Protein AF-A0A958EFY2-F1 (afdb_monomer_lite)

Secondary structure (DSSP, 8-state):
-----TTTSS-TTT--S-EEEEEE-SS-EEEEETTT--EE--GGGSPPGGGTTSSSS-------------

Structure (mmCIF, N/CA/C/O backbone):
data_AF-A0A958EFY2-F1
#
_entry.id   AF-A0A958EFY2-F1
#
loop_
_atom_site.group_PDB
_atom_site.id
_atom_site.type_symbol
_atom_site.label_atom_id
_atom_site.label_alt_id
_atom_site.label_comp_id
_atom_site.label_asym_id
_atom_site.label_entity_id
_atom_site.label_seq_id
_atom_site.pdbx_PDB_ins_code
_atom_site.Cartn_x
_atom_site.Cartn_y
_atom_site.Cartn_z
_atom_site.occupancy
_atom_site.B_iso_or_equiv
_atom_site.auth_seq_id
_atom_site.auth_comp_id
_atom_site.auth_asym_id
_atom_site.auth_atom_id
_atom_site.pdbx_PDB_model_num
ATOM 1 N N . MET A 1 1 ? -1.931 18.889 -1.178 1.00 48.69 1 MET A N 1
ATOM 2 C CA . MET A 1 1 ? -2.266 17.479 -1.459 1.00 48.69 1 MET A CA 1
ATOM 3 C C . MET A 1 1 ? -0.936 16.762 -1.590 1.00 48.69 1 MET A C 1
ATOM 5 O O . MET A 1 1 ? -0.121 17.278 -2.344 1.00 48.69 1 MET A O 1
ATOM 9 N N . PRO A 1 2 ? -0.632 15.724 -0.795 1.00 53.72 2 PRO A N 1
ATOM 10 C CA . PRO A 1 2 ? 0.635 15.015 -0.949 1.00 53.72 2 PRO A CA 1
ATOM 11 C C . PRO A 1 2 ? 0.678 14.399 -2.352 1.00 53.72 2 PRO A C 1
ATOM 13 O O . PRO A 1 2 ? -0.249 13.696 -2.743 1.00 53.72 2 PRO A O 1
ATOM 16 N N . GLU A 1 3 ? 1.703 14.727 -3.133 1.00 62.25 3 GLU A N 1
ATOM 17 C CA . GLU A 1 3 ? 1.883 14.168 -4.472 1.00 62.25 3 GLU A CA 1
ATOM 18 C C . GLU A 1 3 ? 2.339 12.710 -4.360 1.00 62.25 3 GLU A C 1
ATOM 20 O O . GLU A 1 3 ? 3.344 12.411 -3.714 1.00 62.25 3 GLU A O 1
ATOM 25 N N . ILE A 1 4 ? 1.598 11.797 -4.990 1.00 68.44 4 ILE A N 1
ATOM 26 C CA . ILE A 1 4 ? 2.006 10.399 -5.144 1.00 68.44 4 ILE A CA 1
ATOM 27 C C . ILE A 1 4 ? 3.212 10.374 -6.083 1.00 68.44 4 ILE A C 1
ATOM 29 O O . ILE A 1 4 ? 3.081 10.644 -7.278 1.00 68.44 4 ILE A O 1
ATOM 33 N N . THR A 1 5 ? 4.400 10.061 -5.565 1.00 73.25 5 THR A N 1
ATOM 34 C CA . THR A 1 5 ? 5.606 9.999 -6.399 1.00 73.25 5 THR A CA 1
ATOM 35 C C . THR A 1 5 ? 5.788 8.611 -7.013 1.00 73.25 5 THR A C 1
ATOM 37 O O . THR A 1 5 ? 5.260 7.609 -6.529 1.00 73.25 5 THR A O 1
ATOM 40 N N . ALA A 1 6 ? 6.607 8.508 -8.064 1.00 70.44 6 ALA A N 1
ATOM 41 C CA . ALA A 1 6 ? 6.911 7.232 -8.720 1.00 70.44 6 ALA A CA 1
ATOM 42 C C . ALA A 1 6 ? 7.547 6.172 -7.786 1.00 70.44 6 ALA A C 1
ATOM 44 O O . ALA A 1 6 ? 7.594 4.993 -8.142 1.00 70.44 6 ALA A O 1
ATOM 45 N N . MET A 1 7 ? 8.043 6.566 -6.606 1.00 71.56 7 MET A N 1
ATOM 46 C CA . MET A 1 7 ? 8.582 5.659 -5.583 1.00 71.56 7 MET A CA 1
ATOM 47 C C . MET A 1 7 ? 7.511 5.088 -4.640 1.00 71.56 7 MET A C 1
ATOM 49 O O . MET A 1 7 ? 7.771 4.096 -3.954 1.00 71.56 7 MET A O 1
ATOM 53 N N . ASP A 1 8 ? 6.312 5.667 -4.628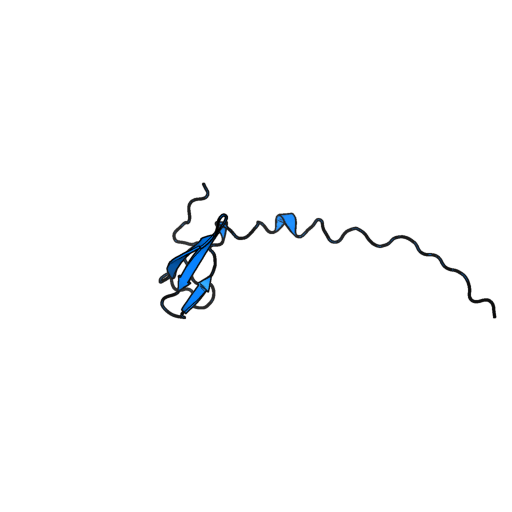 1.00 79.69 8 ASP A N 1
ATOM 54 C CA . ASP A 1 8 ? 5.174 5.221 -3.816 1.00 79.69 8 ASP A CA 1
ATOM 55 C C . ASP A 1 8 ? 4.299 4.183 -4.533 1.00 79.69 8 ASP A C 1
ATOM 57 O O . ASP A 1 8 ? 3.517 3.484 -3.897 1.00 79.69 8 ASP A O 1
ATOM 61 N N . LEU A 1 9 ? 4.496 4.027 -5.844 1.00 84.75 9 LEU A N 1
ATOM 62 C CA . LEU A 1 9 ? 3.827 3.050 -6.710 1.00 84.75 9 LEU A CA 1
ATOM 63 C C . LEU A 1 9 ? 4.578 1.704 -6.789 1.00 84.75 9 LEU A C 1
ATOM 65 O O . LEU A 1 9 ? 4.288 0.849 -7.621 1.00 84.75 9 LEU A O 1
ATOM 69 N N . VAL A 1 10 ? 5.609 1.502 -5.968 1.00 88.94 10 VAL A N 1
ATOM 70 C CA . VAL A 1 10 ? 6.392 0.260 -5.990 1.00 88.94 10 VAL A CA 1
ATOM 71 C C . VAL A 1 10 ? 5.697 -0.790 -5.133 1.00 88.94 10 VAL A C 1
ATOM 73 O O . VAL A 1 10 ? 5.497 -0.583 -3.937 1.00 88.94 10 VAL A O 1
ATOM 76 N N . CYS A 1 11 ? 5.381 -1.942 -5.725 1.00 88.81 11 CYS A N 1
ATOM 77 C CA . CYS A 1 11 ? 4.766 -3.045 -4.996 1.00 88.81 11 CYS A CA 1
ATOM 78 C C . CYS A 1 11 ? 5.704 -3.547 -3.877 1.00 88.81 11 CYS A C 1
ATOM 80 O O . CYS A 1 11 ? 6.840 -3.920 -4.176 1.00 88.81 11 CYS A O 1
ATOM 82 N N . PRO A 1 12 ? 5.251 -3.640 -2.614 1.00 85.88 12 PRO A N 1
ATOM 83 C CA . PRO A 1 12 ? 6.095 -4.094 -1.506 1.00 85.88 12 PRO A CA 1
ATOM 84 C C . PRO A 1 12 ? 6.424 -5.594 -1.554 1.00 85.88 12 PRO A C 1
ATOM 86 O O . PRO A 1 12 ? 7.312 -6.043 -0.841 1.00 85.88 12 PRO A O 1
ATOM 89 N N . LEU A 1 13 ? 5.708 -6.375 -2.370 1.00 87.94 13 LEU A N 1
ATOM 90 C CA . LEU A 1 13 ? 5.884 -7.826 -2.445 1.00 87.94 13 LEU A CA 1
ATOM 91 C C . LEU A 1 13 ? 6.874 -8.235 -3.539 1.00 87.94 13 LEU A C 1
ATOM 93 O O . LEU A 1 13 ? 7.785 -9.018 -3.297 1.00 87.94 13 LEU A O 1
ATOM 97 N N . CYS A 1 14 ? 6.702 -7.699 -4.749 1.00 90.75 14 CYS A N 1
ATOM 98 C CA . CYS A 1 14 ? 7.520 -8.059 -5.911 1.00 90.75 14 CYS A CA 1
ATOM 99 C C . CYS A 1 14 ? 8.445 -6.932 -6.393 1.00 90.75 14 CYS A C 1
ATOM 101 O O . CYS A 1 14 ? 9.168 -7.121 -7.366 1.00 90.75 14 CYS A O 1
ATOM 103 N N . HIS A 1 15 ? 8.419 -5.761 -5.749 1.00 88.25 15 HIS A N 1
ATOM 104 C CA . HIS A 1 15 ? 9.245 -4.591 -6.079 1.00 88.25 15 HIS A CA 1
ATOM 105 C C . HIS A 1 15 ? 9.088 -4.058 -7.515 1.00 88.25 15 HIS A C 1
ATOM 107 O O . HIS A 1 15 ? 9.901 -3.261 -7.984 1.00 88.25 15 HIS A O 1
ATOM 113 N N . THR A 1 16 ? 8.022 -4.451 -8.217 1.00 89.31 16 THR A N 1
ATOM 114 C CA . THR A 1 16 ? 7.697 -3.915 -9.541 1.00 89.31 16 THR A CA 1
ATOM 115 C C . THR A 1 16 ? 7.078 -2.523 -9.442 1.00 89.31 16 THR A C 1
ATOM 117 O O . THR A 1 16 ? 6.379 -2.203 -8.480 1.00 89.31 16 THR A O 1
ATOM 120 N N . LYS A 1 17 ? 7.275 -1.720 -10.490 1.00 88.00 17 LYS A N 1
ATOM 121 C CA . LYS A 1 17 ? 6.570 -0.444 -10.712 1.00 88.00 17 LYS A CA 1
ATOM 122 C C . LYS A 1 17 ? 5.271 -0.618 -11.505 1.00 88.00 17 LYS A C 1
ATOM 124 O O . LYS A 1 17 ? 4.610 0.359 -11.835 1.00 88.00 17 LYS A O 1
ATOM 129 N N . ASN A 1 18 ? 4.910 -1.857 -11.835 1.00 89.56 18 ASN A N 1
ATOM 130 C CA . ASN A 1 18 ? 3.720 -2.193 -12.609 1.00 89.56 18 ASN A CA 1
ATOM 131 C C . ASN A 1 18 ? 2.444 -2.228 -11.744 1.00 89.56 18 ASN A C 1
ATOM 133 O O . ASN A 1 18 ? 1.689 -3.201 -11.758 1.00 89.56 18 ASN A O 1
ATOM 137 N N . SER A 1 19 ? 2.226 -1.189 -10.942 1.00 89.75 19 SER A N 1
ATOM 138 C CA . SER A 1 19 ? 0.982 -0.995 -10.200 1.00 89.75 19 SER A CA 1
ATOM 139 C C . SER A 1 19 ? 0.085 -0.003 -10.926 1.00 89.75 19 SER A C 1
ATOM 141 O O . SER A 1 19 ? 0.562 1.016 -11.424 1.00 89.75 19 SER A O 1
ATOM 143 N N . ARG A 1 20 ? -1.216 -0.272 -10.949 1.00 89.31 20 ARG A N 1
ATOM 144 C CA . ARG A 1 20 ? -2.232 0.634 -11.487 1.00 89.31 20 ARG A CA 1
ATOM 145 C C . ARG A 1 20 ? -3.183 1.071 -10.393 1.00 89.31 20 ARG A C 1
ATOM 147 O O . ARG A 1 20 ? -3.415 0.319 -9.455 1.00 89.31 20 ARG A O 1
ATOM 154 N N . TYR A 1 21 ? -3.762 2.252 -10.556 1.00 89.75 21 TYR A N 1
ATOM 155 C CA . TYR A 1 21 ? -4.912 2.663 -9.764 1.00 89.75 21 TYR A CA 1
ATOM 156 C C . TYR A 1 21 ? -6.007 1.594 -9.838 1.00 89.75 21 TYR A C 1
ATOM 158 O O . TYR A 1 21 ? -6.352 1.131 -10.928 1.00 89.75 21 TYR A O 1
ATOM 166 N N . TYR A 1 22 ? -6.502 1.185 -8.675 1.00 90.19 22 TYR A N 1
ATOM 167 C CA . TYR A 1 22 ? -7.563 0.195 -8.541 1.00 90.19 22 TYR A CA 1
ATOM 168 C C . TYR A 1 22 ? -8.850 0.849 -8.062 1.00 90.19 22 TYR A C 1
ATOM 170 O O . TYR A 1 22 ? -9.887 0.713 -8.705 1.00 90.19 22 TYR A O 1
ATOM 178 N N . ASN A 1 23 ? -8.773 1.569 -6.944 1.00 89.62 23 ASN A N 1
ATOM 179 C CA . ASN A 1 23 ? -9.916 2.245 -6.351 1.00 89.62 23 ASN A CA 1
ATOM 180 C C . ASN A 1 23 ? -9.455 3.358 -5.402 1.00 89.62 23 ASN A C 1
ATOM 182 O O . ASN A 1 23 ? -8.283 3.410 -5.042 1.00 89.62 23 ASN A O 1
ATOM 186 N N . GLN A 1 24 ? -10.367 4.211 -4.956 1.00 87.06 24 GLN A N 1
ATOM 187 C CA . GLN A 1 24 ? -10.110 5.240 -3.956 1.00 87.06 24 GLN A CA 1
ATOM 188 C C . GLN A 1 24 ? -11.293 5.312 -2.996 1.00 87.06 24 GLN A C 1
ATOM 190 O O . GLN A 1 24 ? -12.444 5.372 -3.420 1.00 87.06 24 GLN A O 1
ATOM 195 N N . ASP A 1 25 ? -10.983 5.332 -1.705 1.00 85.25 25 ASP A N 1
ATOM 196 C CA . ASP A 1 25 ? -11.924 5.666 -0.639 1.00 85.25 25 ASP A CA 1
ATOM 197 C C . ASP A 1 25 ? -11.817 7.160 -0.297 1.00 85.25 25 ASP A C 1
ATOM 199 O O . ASP A 1 25 ? -10.941 7.873 -0.787 1.00 85.25 25 ASP A O 1
ATOM 203 N N . GLU A 1 26 ? -12.661 7.648 0.613 1.00 81.94 26 GLU A N 1
ATOM 204 C CA . GLU A 1 26 ? -12.728 9.069 1.004 1.00 81.94 26 GLU A CA 1
ATOM 205 C C . GLU A 1 26 ? -11.382 9.673 1.453 1.00 81.94 26 GLU A C 1
ATOM 207 O O . GLU A 1 26 ? -11.194 10.887 1.403 1.00 81.94 26 GLU A O 1
ATOM 212 N N . HIS A 1 27 ? -10.429 8.835 1.875 1.00 79.31 27 HIS A N 1
ATOM 213 C CA . HIS A 1 27 ? -9.160 9.276 2.452 1.00 79.31 27 HIS A CA 1
ATOM 214 C C . HIS A 1 27 ? -7.904 8.648 1.827 1.00 79.31 27 HIS A C 1
ATOM 216 O O . HIS A 1 27 ? -6.806 9.084 2.176 1.00 79.31 27 HIS A O 1
ATOM 222 N N . ARG A 1 28 ? -8.011 7.605 0.984 1.00 84.62 28 ARG A N 1
ATOM 223 C CA . ARG A 1 28 ? -6.848 6.816 0.516 1.00 84.62 28 ARG A CA 1
ATOM 224 C C . ARG A 1 28 ? -7.065 6.222 -0.872 1.00 84.62 28 ARG A C 1
ATOM 226 O O . ARG A 1 28 ? -8.154 5.739 -1.169 1.00 84.62 28 ARG A O 1
ATOM 233 N N . GLU A 1 29 ? -6.008 6.192 -1.677 1.00 87.56 29 GLU A N 1
ATOM 234 C CA . GLU A 1 29 ? -5.986 5.512 -2.977 1.00 87.56 29 GLU A CA 1
ATOM 235 C C . GLU A 1 29 ? -5.407 4.096 -2.851 1.00 87.56 29 GLU A C 1
ATOM 237 O O . GLU A 1 29 ? -4.402 3.868 -2.177 1.00 87.56 29 GLU A O 1
ATOM 242 N N . TYR A 1 30 ? -6.028 3.147 -3.540 1.00 89.69 30 TYR A N 1
ATOM 243 C CA . TYR A 1 30 ? -5.616 1.755 -3.644 1.00 89.69 30 TYR A CA 1
ATOM 244 C C . TYR A 1 30 ? -5.005 1.488 -5.013 1.00 89.69 30 TYR A C 1
ATOM 246 O O . TYR A 1 30 ? -5.549 1.848 -6.061 1.00 89.69 30 TYR A O 1
ATOM 254 N N . LEU A 1 31 ? -3.887 0.777 -4.999 1.00 91.00 31 LEU A N 1
ATOM 255 C CA . LEU A 1 31 ? -3.126 0.389 -6.172 1.00 91.00 31 LEU A CA 1
ATOM 256 C C . LEU A 1 31 ? -3.140 -1.128 -6.308 1.00 91.00 31 LEU A C 1
ATOM 258 O O . LEU A 1 31 ? -2.887 -1.842 -5.346 1.00 91.00 31 LEU A O 1
ATOM 262 N N . HIS A 1 32 ? -3.380 -1.624 -7.514 1.00 92.69 32 HIS A N 1
ATOM 263 C CA . HIS A 1 32 ? -3.311 -3.036 -7.854 1.00 92.69 32 HIS A CA 1
ATOM 264 C C . HIS A 1 32 ? -2.070 -3.326 -8.696 1.00 92.69 32 HIS A C 1
ATOM 266 O O . HIS A 1 32 ? -1.889 -2.788 -9.795 1.00 92.69 32 HIS A O 1
ATOM 272 N N . CYS A 1 33 ? -1.209 -4.197 -8.179 1.00 92.88 33 CYS A N 1
ATOM 273 C CA . CYS A 1 33 ? -0.040 -4.695 -8.881 1.00 92.88 33 CYS A CA 1
ATOM 274 C C . CYS A 1 33 ? -0.453 -5.666 -9.991 1.00 92.88 33 CYS A C 1
ATOM 276 O O . CYS A 1 33 ? -1.008 -6.719 -9.721 1.00 92.88 33 CYS A O 1
ATOM 278 N N . GLN A 1 34 ? -0.107 -5.367 -11.239 1.00 92.81 34 GLN A N 1
ATOM 279 C CA . GLN A 1 34 ? -0.433 -6.218 -12.389 1.00 92.81 34 GLN A CA 1
ATOM 280 C C . GLN A 1 34 ? 0.518 -7.420 -12.538 1.00 92.81 34 GLN A C 1
ATOM 282 O O . GLN A 1 34 ? 0.351 -8.233 -13.439 1.00 92.81 34 GLN A O 1
ATOM 287 N N . THR A 1 35 ? 1.553 -7.516 -11.698 1.00 92.44 35 THR A N 1
ATOM 288 C CA . THR A 1 35 ? 2.531 -8.618 -11.731 1.00 92.44 35 THR A CA 1
ATOM 289 C C . THR A 1 35 ? 2.217 -9.705 -10.712 1.00 92.44 35 THR A C 1
ATOM 291 O O . THR A 1 35 ? 2.396 -10.878 -11.010 1.00 92.44 35 THR A O 1
ATOM 294 N N . CYS A 1 36 ? 1.790 -9.326 -9.507 1.00 93.31 36 CYS A N 1
ATOM 295 C CA . CYS A 1 36 ? 1.509 -10.268 -8.420 1.00 93.31 36 CYS A CA 1
ATOM 296 C C . CYS A 1 36 ? 0.080 -10.150 -7.876 1.00 93.31 36 CYS A C 1
ATOM 298 O O . CYS A 1 36 ? -0.201 -10.697 -6.817 1.00 93.31 36 CYS A O 1
ATOM 300 N N . GLU A 1 37 ? -0.773 -9.369 -8.544 1.00 91.81 37 GLU A N 1
ATOM 301 C CA . GLU A 1 37 ? -2.194 -9.167 -8.216 1.00 91.81 37 GLU A CA 1
ATOM 302 C C . GLU A 1 37 ? -2.453 -8.632 -6.794 1.00 91.81 37 GLU A C 1
ATOM 304 O O . GLU A 1 37 ? -3.541 -8.733 -6.233 1.00 91.81 37 GLU A O 1
ATOM 309 N N . LEU A 1 38 ? -1.431 -8.021 -6.187 1.00 91.94 38 LEU A N 1
ATOM 310 C CA . LEU A 1 38 ? -1.524 -7.461 -4.846 1.00 91.94 38 LEU A CA 1
ATOM 311 C C . LEU A 1 38 ? -2.158 -6.071 -4.882 1.00 91.94 38 LEU A C 1
ATOM 313 O O . LEU A 1 38 ? -1.639 -5.171 -5.549 1.00 91.94 38 LEU A O 1
ATOM 317 N N . VAL A 1 39 ? -3.204 -5.874 -4.083 1.00 91.25 39 VAL A N 1
ATOM 318 C CA . VAL A 1 39 ? -3.745 -4.548 -3.770 1.00 91.25 39 VAL A CA 1
ATOM 319 C C . VAL A 1 39 ? -2.990 -3.959 -2.573 1.00 91.25 39 VAL A C 1
ATOM 321 O O . VAL A 1 39 ? -2.921 -4.580 -1.515 1.00 91.25 39 VAL A O 1
ATOM 324 N N . PHE A 1 40 ? -2.409 -2.770 -2.729 1.00 89.50 40 PHE A N 1
ATOM 325 C CA . PHE A 1 40 ? -1.665 -2.059 -1.688 1.00 89.50 40 PHE A CA 1
ATOM 326 C C . PHE A 1 40 ? -1.949 -0.553 -1.728 1.00 89.50 40 PHE A C 1
ATOM 328 O O . PHE A 1 40 ? -2.523 -0.042 -2.686 1.00 89.50 40 PHE A O 1
ATOM 335 N N . VAL A 1 41 ? -1.548 0.161 -0.679 1.00 88.06 41 VAL A N 1
ATOM 336 C CA . VAL A 1 41 ? -1.739 1.610 -0.545 1.00 88.06 41 VAL A CA 1
ATOM 337 C C . VAL A 1 41 ? -0.361 2.295 -0.578 1.00 88.06 41 VAL A C 1
ATOM 339 O O . VAL A 1 41 ? 0.588 1.764 0.005 1.00 88.06 41 VAL A O 1
ATOM 342 N N . PRO A 1 42 ? -0.202 3.438 -1.269 1.00 84.19 42 PRO A N 1
ATOM 343 C CA . PRO A 1 42 ? 1.062 4.161 -1.296 1.00 84.19 42 PRO A CA 1
ATOM 344 C C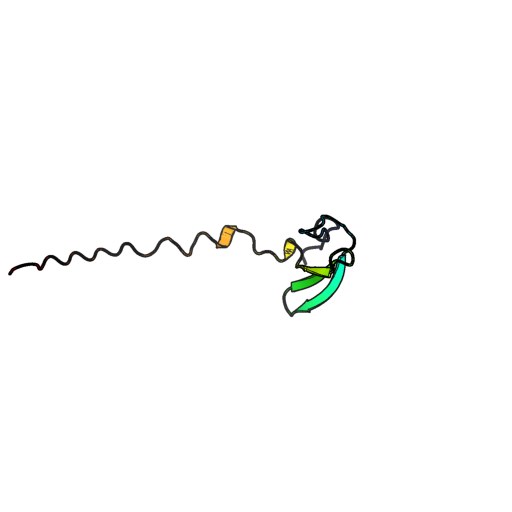 . PRO A 1 42 ? 1.438 4.724 0.083 1.00 84.19 42 PRO A C 1
ATOM 346 O O . PRO A 1 42 ? 0.581 5.103 0.888 1.00 84.19 42 PRO A O 1
ATOM 349 N N . ARG A 1 43 ? 2.748 4.828 0.342 1.00 76.62 43 ARG A N 1
ATOM 350 C CA . ARG A 1 43 ? 3.295 5.228 1.652 1.00 76.62 43 ARG A CA 1
ATOM 351 C C . ARG A 1 43 ? 2.865 6.620 2.105 1.00 76.62 43 ARG A C 1
ATOM 353 O O . ARG A 1 43 ? 2.855 6.859 3.305 1.00 76.62 43 ARG A O 1
ATOM 360 N N . VAL A 1 44 ? 2.456 7.506 1.199 1.00 76.06 44 VAL A N 1
ATOM 361 C CA . VAL A 1 44 ? 1.921 8.828 1.573 1.00 76.06 44 VAL A CA 1
ATOM 362 C C . VAL A 1 44 ? 0.644 8.741 2.417 1.00 76.06 44 VAL A C 1
ATOM 364 O O . VAL A 1 44 ? 0.357 9.649 3.191 1.00 76.06 44 VAL A O 1
ATOM 367 N N . TYR A 1 45 ? -0.117 7.649 2.284 1.00 74.81 45 TYR A N 1
ATOM 368 C CA . TYR A 1 45 ? -1.298 7.375 3.101 1.00 74.81 45 TYR A CA 1
ATOM 369 C C . TYR A 1 45 ? -0.982 6.502 4.313 1.00 74.81 45 TYR A C 1
ATOM 371 O O . TYR A 1 45 ? -1.872 6.266 5.135 1.00 74.81 45 TYR A O 1
ATOM 379 N N . HIS A 1 46 ? 0.243 5.990 4.442 1.00 70.31 46 HIS A N 1
ATOM 380 C CA . HIS A 1 46 ? 0.667 5.357 5.680 1.00 70.31 46 HIS A CA 1
ATOM 381 C C . HIS A 1 46 ? 0.860 6.482 6.694 1.00 70.31 46 HIS A C 1
ATOM 383 O O . HIS A 1 46 ? 1.646 7.402 6.479 1.00 70.31 46 HIS A O 1
ATOM 389 N N . LEU A 1 47 ? 0.082 6.442 7.776 1.00 62.91 47 LEU A N 1
ATOM 390 C CA . LEU A 1 47 ? 0.226 7.398 8.867 1.00 62.91 47 LEU A CA 1
ATOM 391 C C . LEU A 1 47 ? 1.694 7.380 9.325 1.00 62.91 47 LEU A C 1
ATOM 393 O O . LEU A 1 47 ? 2.249 6.290 9.495 1.00 62.91 47 LEU A O 1
ATOM 397 N N . PRO A 1 48 ? 2.343 8.543 9.497 1.00 56.97 48 PRO A N 1
ATOM 398 C CA . PRO A 1 48 ? 3.700 8.566 10.009 1.00 56.97 48 PRO A CA 1
ATOM 399 C C . PRO A 1 48 ? 3.737 7.856 11.375 1.00 56.97 48 PRO A C 1
ATOM 401 O O . PRO A 1 48 ? 2.823 8.044 12.186 1.00 56.97 48 PRO A O 1
ATOM 404 N N . PRO A 1 49 ? 4.782 7.057 11.654 1.00 54.94 49 PRO A N 1
ATOM 405 C CA . PRO A 1 49 ? 4.902 6.264 12.883 1.00 54.94 49 PRO A CA 1
ATOM 406 C C . PRO A 1 49 ? 4.932 7.102 14.178 1.00 54.94 49 PRO A C 1
ATOM 408 O O . PRO A 1 49 ? 4.842 6.550 15.272 1.00 54.94 49 PRO A O 1
ATOM 411 N N . ASP A 1 50 ? 4.989 8.433 14.083 1.00 51.09 50 ASP A N 1
ATOM 412 C CA . ASP A 1 50 ? 4.959 9.370 15.214 1.00 51.09 50 ASP A CA 1
ATOM 413 C C . ASP A 1 50 ? 3.646 9.381 16.027 1.00 51.09 50 ASP A C 1
ATOM 415 O O . ASP A 1 50 ? 3.580 10.014 17.080 1.00 51.09 50 ASP A O 1
ATOM 419 N N . GLN A 1 51 ? 2.606 8.653 15.603 1.00 51.78 51 GLN A N 1
ATOM 420 C CA . GLN A 1 51 ? 1.388 8.447 16.404 1.00 51.78 51 GLN A CA 1
ATOM 421 C C . GLN A 1 51 ? 1.259 7.064 17.057 1.00 51.78 51 GLN A C 1
ATOM 423 O O . GLN A 1 51 ? 0.339 6.868 17.847 1.00 51.78 51 GLN A O 1
ATOM 428 N N . GLU A 1 52 ? 2.186 6.127 16.840 1.00 48.72 52 GLU A N 1
ATOM 429 C CA . GLU A 1 52 ? 2.145 4.826 17.536 1.00 48.72 52 GLU A CA 1
ATOM 430 C C . GLU A 1 52 ? 2.755 4.890 18.956 1.00 48.72 52 GLU A C 1
ATOM 432 O O . GLU A 1 52 ? 2.775 3.909 19.696 1.00 48.72 52 GLU A O 1
ATOM 437 N N . LYS A 1 53 ? 3.223 6.070 19.388 1.00 51.03 53 LYS A N 1
ATOM 438 C CA . LYS A 1 53 ? 3.960 6.267 20.650 1.00 51.03 53 LYS A CA 1
ATOM 439 C C . LYS A 1 53 ? 3.241 7.081 21.733 1.00 51.03 53 LYS A C 1
ATOM 441 O O . LYS A 1 53 ? 3.894 7.632 22.610 1.00 51.03 53 LYS A O 1
ATOM 446 N N . LYS A 1 54 ? 1.906 7.161 21.714 1.00 49.88 54 LYS A N 1
ATOM 447 C CA . LYS A 1 54 ? 1.130 7.780 22.817 1.00 49.88 54 LYS A CA 1
ATOM 448 C C . LYS A 1 54 ? 0.024 6.903 23.411 1.00 49.88 54 LYS A C 1
ATOM 450 O O . LYS A 1 54 ? -0.755 7.385 24.225 1.00 49.88 54 LYS A O 1
ATOM 455 N N . GLY A 1 55 ? -0.037 5.623 23.040 1.00 49.91 55 GLY A N 1
ATOM 456 C CA . GLY A 1 55 ? -1.024 4.676 23.579 1.00 49.91 55 GLY A CA 1
ATOM 457 C C . GLY A 1 55 ? -0.524 3.773 24.712 1.00 49.91 55 GLY A C 1
ATOM 458 O O . GLY A 1 55 ? -1.342 3.176 25.398 1.00 49.91 55 GLY A O 1
ATOM 459 N N . TYR A 1 56 ? 0.791 3.666 24.933 1.00 54.28 56 TYR A N 1
ATOM 460 C CA . TYR A 1 56 ? 1.377 2.664 25.841 1.00 54.28 56 TYR A CA 1
ATOM 461 C C . TYR A 1 56 ? 2.096 3.259 27.064 1.00 54.28 56 TYR A C 1
ATOM 463 O O . TYR A 1 56 ? 3.070 2.691 27.548 1.00 54.28 56 TYR A O 1
ATOM 471 N N . GLU A 1 57 ? 1.619 4.383 27.604 1.00 56.00 57 GLU A N 1
ATOM 472 C CA . GLU A 1 57 ? 2.156 4.949 28.857 1.00 56.00 57 GLU A CA 1
ATOM 473 C C . GLU A 1 57 ? 1.087 5.238 29.919 1.00 56.00 57 GLU A C 1
ATOM 475 O O . GLU A 1 57 ? 1.227 6.165 30.708 1.00 56.00 57 GLU A O 1
ATOM 480 N N .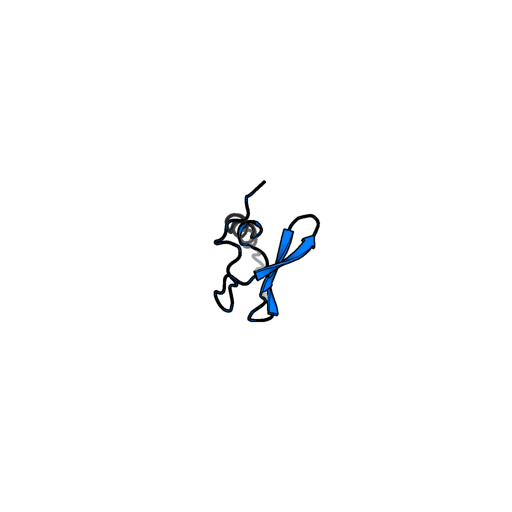 LEU A 1 58 ? 0.022 4.441 30.009 1.00 60.75 58 LEU A N 1
ATOM 481 C CA . LEU A 1 58 ? -0.875 4.496 31.165 1.00 60.75 58 LEU A CA 1
ATOM 482 C C . LEU A 1 58 ? -1.369 3.096 31.515 1.00 60.75 58 LEU A C 1
ATOM 484 O O . LEU A 1 58 ? -2.382 2.676 30.993 1.00 60.75 58 LEU A O 1
ATOM 488 N N . GLU A 1 59 ? -0.642 2.384 32.384 1.00 62.19 59 GLU A N 1
ATOM 489 C CA . GLU A 1 59 ? -1.217 1.494 33.416 1.00 62.19 59 GLU A CA 1
ATOM 490 C C . GLU A 1 59 ? -0.115 0.795 34.239 1.00 62.19 59 GLU A C 1
ATOM 492 O O . GLU A 1 59 ? 0.131 -0.405 34.158 1.00 62.19 59 GLU A O 1
ATOM 497 N N . LYS A 1 60 ? 0.536 1.553 35.127 1.00 52.66 60 LYS A N 1
ATOM 498 C CA . LYS A 1 60 ? 1.007 1.003 36.412 1.00 52.66 60 LYS A CA 1
ATOM 499 C C . LYS A 1 60 ? 0.419 1.825 37.553 1.00 52.66 60 LYS A C 1
ATOM 501 O O . LYS A 1 60 ? 1.123 2.417 38.363 1.00 52.66 60 LYS A O 1
ATOM 506 N N . GLY A 1 61 ? -0.913 1.866 37.591 1.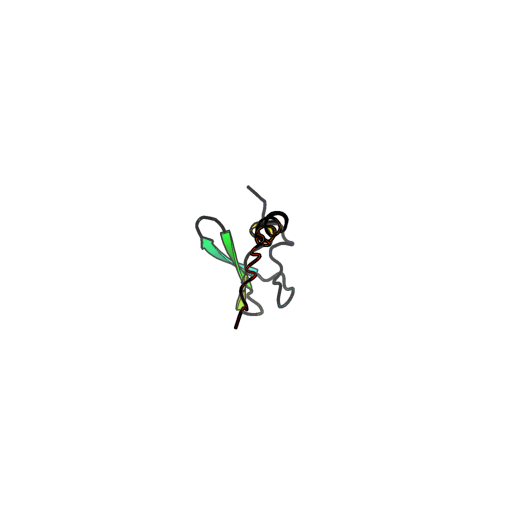00 48.84 61 GLY A N 1
ATOM 507 C CA . GLY A 1 61 ? -1.652 2.302 38.767 1.00 48.84 61 GLY A CA 1
ATOM 508 C C . GLY A 1 61 ? -1.373 1.336 39.916 1.00 48.84 61 GLY A C 1
ATOM 509 O O . GLY A 1 61 ? -1.664 0.143 39.830 1.00 48.84 61 GLY A O 1
ATOM 510 N N . ALA A 1 62 ? -0.767 1.850 40.981 1.00 57.19 62 ALA A N 1
ATOM 511 C CA . ALA A 1 62 ? -0.516 1.122 42.210 1.00 57.19 62 ALA A CA 1
ATOM 512 C C . ALA A 1 62 ? -1.803 0.455 42.722 1.00 57.19 62 ALA A C 1
ATOM 514 O O . ALA A 1 62 ? -2.742 1.124 43.145 1.00 57.19 62 ALA A O 1
ATOM 515 N N . ARG A 1 63 ? -1.830 -0.880 42.748 1.00 53.22 63 ARG A N 1
ATOM 516 C CA . ARG A 1 63 ? -2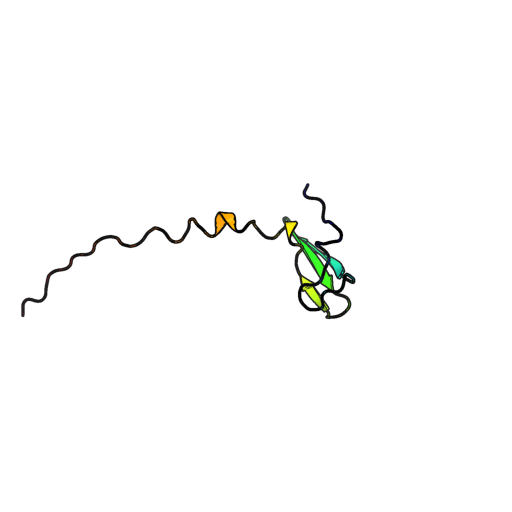.812 -1.632 43.533 1.00 53.22 63 ARG A CA 1
ATOM 517 C C . ARG A 1 63 ? -2.083 -2.490 44.552 1.00 53.22 63 ARG A C 1
ATOM 519 O O . ARG A 1 63 ? -2.006 -3.708 44.423 1.00 53.22 63 ARG A O 1
ATOM 526 N N . MET A 1 64 ? -1.581 -1.843 45.604 1.00 56.19 64 MET A N 1
ATOM 527 C CA . MET A 1 64 ? -1.363 -2.540 46.868 1.00 56.19 64 MET A CA 1
ATOM 528 C C . MET A 1 64 ? -2.705 -3.135 47.307 1.00 56.19 64 MET A C 1
ATOM 530 O O . MET A 1 64 ? -3.635 -2.421 47.673 1.00 56.19 64 MET A O 1
ATOM 534 N N . ARG A 1 65 ? -2.815 -4.461 47.266 1.00 50.78 65 ARG A N 1
ATOM 535 C CA . ARG A 1 65 ? -3.752 -5.198 48.113 1.00 50.78 65 ARG A CA 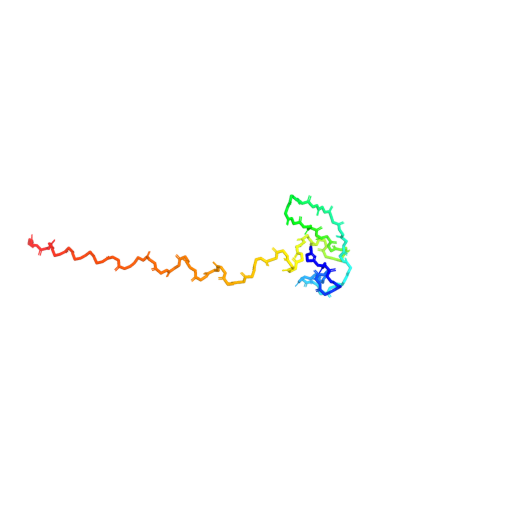1
ATOM 536 C C . ARG A 1 65 ? -2.947 -6.175 48.951 1.00 50.78 65 ARG A C 1
ATOM 538 O O . ARG A 1 65 ? -2.773 -7.330 48.590 1.00 50.78 65 ARG A O 1
ATOM 545 N N . ASN A 1 66 ? -2.472 -5.669 50.082 1.00 57.59 66 ASN A N 1
ATOM 546 C CA . ASN A 1 66 ? -2.205 -6.488 51.251 1.00 57.59 66 ASN A CA 1
ATOM 547 C C . ASN A 1 66 ? -3.555 -7.051 51.725 1.00 57.59 66 ASN A C 1
ATOM 549 O O . ASN A 1 66 ? -4.431 -6.264 52.076 1.00 57.59 66 ASN A O 1
ATOM 553 N N . ARG A 1 67 ? -3.755 -8.370 51.627 1.00 64.69 67 ARG A N 1
ATOM 554 C CA . ARG A 1 67 ? -4.725 -9.162 52.408 1.00 64.69 67 ARG A CA 1
ATOM 555 C C . ARG A 1 67 ? -4.553 -10.650 52.077 1.00 64.69 67 ARG A C 1
ATOM 557 O O . ARG A 1 67 ? -5.333 -11.215 51.322 1.00 64.69 67 ARG A O 1
ATOM 564 N N . TYR A 1 68 ? -3.555 -11.280 52.685 1.00 56.34 68 TYR A N 1
ATOM 565 C CA . TYR A 1 68 ? -3.625 -12.709 52.995 1.00 56.34 68 TYR A CA 1
ATOM 566 C C . TYR A 1 68 ? -3.322 -12.884 54.478 1.00 56.34 68 TYR A C 1
ATOM 568 O O . TYR A 1 68 ? -2.210 -13.189 54.888 1.00 56.34 68 TYR A O 1
ATOM 576 N N . SER A 1 69 ? -4.350 -12.611 55.277 1.00 53.84 69 SER A N 1
ATOM 577 C CA . SER A 1 69 ? -4.503 -13.187 56.605 1.00 53.84 69 SER A CA 1
ATOM 578 C C . SER A 1 69 ? -5.466 -14.355 56.450 1.00 53.84 69 SER A C 1
ATOM 580 O O . SER A 1 69 ? -6.672 -14.133 56.323 1.00 53.84 69 SER A O 1
ATOM 582 N N . ARG A 1 70 ? -4.936 -15.575 56.421 1.00 48.75 70 ARG A N 1
ATOM 583 C CA . ARG A 1 70 ? -5.597 -16.727 57.026 1.00 48.75 70 ARG A CA 1
ATOM 584 C C . ARG A 1 70 ? -4.583 -17.813 57.326 1.00 48.75 70 ARG A C 1
ATOM 586 O O . ARG A 1 70 ? -3.764 -18.085 56.425 1.00 48.75 70 ARG A O 1
#

Radius of gyration: 22.11 Å; chains: 1; bounding box: 22×34×70 Å

Foldseek 3Di:
DDDQDLCQCQDPPPRDSQWDFDDDDPQFTWIARPPPRDIDTGCVSVDPCVPVPPPPPDDPDDDDDPDDDD

pLDDT: mean 73.64, std 16.29, range [48.69, 93.31]

Sequence (70 aa):
MPEITAMDLVCPLCHTKNSRYYNQDEHREYLHCQTCELVFVPRVYHLPPDQEKKGYELEKGARMRNRYSR